Protein AF-A0A9W5B3L6-F1 (afdb_monomer_lite)

Structure (mmCIF, N/CA/C/O backbone):
data_AF-A0A9W5B3L6-F1
#
_entry.id   AF-A0A9W5B3L6-F1
#
loop_
_atom_site.group_PDB
_atom_site.id
_atom_site.type_symbol
_atom_site.label_atom_id
_atom_site.label_alt_id
_atom_site.label_comp_id
_atom_site.label_asym_id
_atom_site.label_entity_id
_atom_site.label_seq_id
_atom_site.pdbx_PDB_ins_code
_atom_site.Cartn_x
_atom_site.Cartn_y
_atom_site.Cartn_z
_atom_site.occupancy
_atom_site.B_iso_or_equiv
_atom_site.auth_seq_id
_atom_site.auth_comp_id
_atom_site.auth_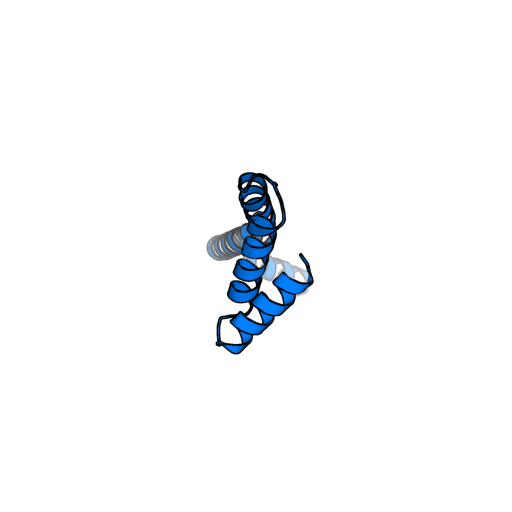asym_id
_atom_site.auth_atom_id
_atom_site.pdbx_PDB_model_num
ATOM 1 N N . MET A 1 1 ? 8.444 7.791 -25.177 1.00 82.00 1 MET A N 1
ATOM 2 C CA . MET A 1 1 ? 7.936 7.216 -23.911 1.00 82.00 1 MET A CA 1
ATOM 3 C C . MET A 1 1 ? 6.414 7.161 -23.911 1.00 82.00 1 MET A C 1
ATOM 5 O O . MET A 1 1 ? 5.873 6.072 -24.023 1.00 82.00 1 MET A O 1
ATOM 9 N N . SER A 1 2 ? 5.713 8.301 -23.917 1.00 88.19 2 SER A N 1
ATOM 10 C CA . SER A 1 2 ? 4.241 8.344 -23.808 1.00 88.19 2 SER A CA 1
ATOM 11 C C . SER A 1 2 ? 3.490 7.693 -24.979 1.00 88.19 2 SER A C 1
ATOM 13 O O . SER A 1 2 ? 2.478 7.038 -24.765 1.00 88.19 2 SER A O 1
ATOM 15 N N . VAL A 1 3 ? 4.003 7.813 -26.212 1.00 92.62 3 VAL A N 1
ATOM 16 C CA . VAL A 1 3 ? 3.395 7.171 -27.398 1.00 92.62 3 VAL A CA 1
ATOM 17 C C . VAL A 1 3 ? 3.476 5.644 -27.312 1.00 92.62 3 VAL A C 1
ATOM 19 O O . VAL A 1 3 ? 2.493 4.967 -27.589 1.00 92.62 3 VAL A O 1
ATOM 22 N N . PHE A 1 4 ? 4.618 5.099 -26.878 1.00 92.69 4 PHE A N 1
ATOM 23 C CA . PHE A 1 4 ? 4.783 3.655 -26.694 1.00 92.69 4 PHE A CA 1
ATOM 24 C C . PHE A 1 4 ? 3.829 3.118 -25.624 1.00 92.69 4 PHE A C 1
ATOM 26 O O . PHE A 1 4 ? 3.168 2.111 -25.857 1.00 92.69 4 PHE A O 1
ATOM 33 N N . LEU A 1 5 ? 3.696 3.833 -24.500 1.00 92.88 5 LEU A N 1
ATOM 34 C CA . LEU A 1 5 ? 2.755 3.485 -23.436 1.00 92.88 5 LEU A CA 1
ATOM 35 C C . LEU A 1 5 ? 1.324 3.395 -23.971 1.00 92.88 5 LEU A C 1
ATOM 37 O O . LEU A 1 5 ? 0.661 2.383 -23.762 1.00 92.88 5 LEU A O 1
ATOM 41 N N . LEU A 1 6 ? 0.861 4.422 -24.692 1.00 94.50 6 LEU A N 1
ATOM 42 C CA . LEU A 1 6 ? -0.498 4.458 -25.235 1.00 94.50 6 LEU A CA 1
ATOM 43 C C . LEU A 1 6 ? -0.742 3.330 -26.242 1.00 94.50 6 LEU A C 1
ATOM 45 O O . LEU A 1 6 ? -1.747 2.632 -26.139 1.00 94.50 6 LEU A O 1
ATOM 49 N N . VAL A 1 7 ? 0.184 3.110 -27.179 1.00 95.56 7 VAL A N 1
ATOM 50 C CA . VAL A 1 7 ? 0.054 2.046 -28.186 1.00 95.56 7 VAL A CA 1
ATOM 51 C C . VAL A 1 7 ? 0.045 0.665 -27.529 1.00 95.56 7 VAL A C 1
ATOM 53 O O . VAL A 1 7 ? -0.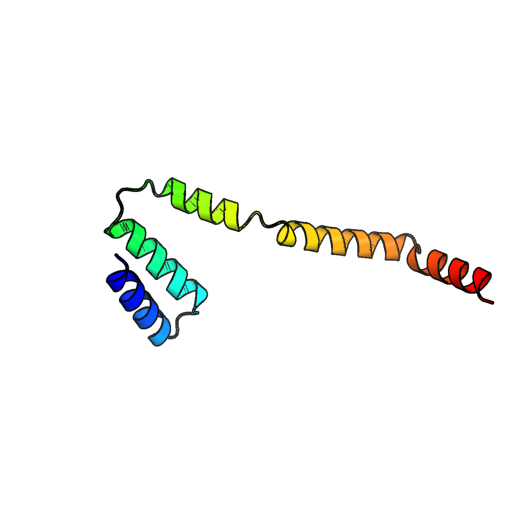815 -0.153 -27.850 1.00 95.56 7 VAL A O 1
ATOM 56 N N . ALA A 1 8 ? 0.946 0.412 -26.577 1.00 93.81 8 ALA A N 1
ATOM 57 C CA . ALA A 1 8 ? 0.990 -0.850 -25.847 1.00 93.81 8 ALA A CA 1
ATOM 58 C C . ALA A 1 8 ? -0.290 -1.069 -25.026 1.00 93.81 8 ALA A C 1
ATOM 60 O O . ALA A 1 8 ? -0.894 -2.135 -25.112 1.00 93.81 8 ALA A O 1
ATOM 61 N N . PHE A 1 9 ? -0.744 -0.058 -24.280 1.00 95.44 9 PHE A N 1
ATOM 62 C CA . PHE A 1 9 ? -1.949 -0.132 -23.453 1.00 95.44 9 PHE A CA 1
ATOM 63 C C . PHE A 1 9 ? -3.206 -0.428 -24.276 1.00 95.44 9 PHE A C 1
ATOM 65 O O . PHE A 1 9 ? -3.951 -1.354 -23.946 1.00 95.44 9 PHE A O 1
ATOM 72 N N . PHE A 1 10 ? -3.438 0.325 -25.355 1.00 95.94 10 PHE A N 1
ATOM 73 C CA . PHE A 1 10 ? -4.602 0.106 -26.211 1.00 95.94 10 PHE A CA 1
ATOM 74 C C . PHE A 1 10 ? -4.502 -1.215 -26.977 1.00 95.94 10 PHE A C 1
ATOM 76 O O . PHE A 1 10 ? -5.503 -1.918 -27.077 1.00 95.94 10 PHE A O 1
ATOM 83 N N . GLY A 1 11 ? -3.306 -1.606 -27.427 1.00 95.56 11 GLY A N 1
ATOM 84 C CA . GLY A 1 11 ? -3.077 -2.910 -28.051 1.00 95.56 11 GLY A CA 1
ATOM 85 C C . GLY A 1 11 ? -3.410 -4.076 -27.115 1.00 95.56 11 GLY A C 1
ATOM 86 O O . GLY A 1 11 ? -4.181 -4.958 -27.480 1.00 95.56 11 GLY A O 1
ATOM 87 N N . LEU A 1 12 ? -2.900 -4.051 -25.879 1.00 93.56 12 LEU A N 1
ATOM 88 C CA . LEU A 1 12 ? -3.185 -5.060 -24.849 1.00 93.56 12 LEU A CA 1
ATOM 89 C C . LEU A 1 12 ? -4.672 -5.086 -24.467 1.00 93.56 12 LEU A C 1
ATOM 91 O O . LEU A 1 12 ? -5.262 -6.157 -24.350 1.00 93.56 12 LEU A O 1
ATOM 95 N N . SER A 1 13 ? -5.294 -3.916 -24.317 1.00 93.94 13 SER A N 1
ATOM 96 C CA . SER A 1 13 ? -6.712 -3.810 -23.951 1.00 93.94 13 SER A CA 1
ATOM 97 C C . SER A 1 13 ? -7.635 -4.339 -25.055 1.00 93.94 13 SER A C 1
ATOM 99 O O . SER A 1 13 ? -8.616 -5.018 -24.765 1.00 93.94 13 SER A O 1
ATOM 101 N N . MET A 1 14 ? -7.308 -4.085 -26.327 1.00 94.88 14 MET A N 1
ATOM 102 C CA . MET A 1 14 ? -8.061 -4.607 -27.477 1.00 94.88 14 MET A CA 1
ATOM 103 C C . MET A 1 14 ? -7.949 -6.128 -27.628 1.00 94.88 14 MET A C 1
ATOM 105 O O . MET A 1 14 ? -8.874 -6.757 -28.133 1.00 94.88 14 MET A O 1
ATOM 109 N N . LEU A 1 15 ? -6.856 -6.732 -27.152 1.00 93.44 15 LEU A N 1
ATOM 110 C CA . LEU A 1 15 ? -6.672 -8.187 -27.109 1.00 93.44 15 LEU A CA 1
ATOM 111 C C . LEU A 1 15 ? -7.490 -8.874 -25.996 1.00 93.44 15 LEU A C 1
ATOM 113 O O . LEU A 1 15 ? -7.380 -10.084 -25.815 1.00 93.44 15 LEU A O 1
ATOM 117 N N . GLY A 1 16 ? -8.307 -8.125 -25.248 1.00 90.62 16 GLY A N 1
ATOM 118 C CA . GLY A 1 16 ? -9.154 -8.657 -24.179 1.00 90.62 16 GLY A CA 1
ATOM 119 C C . GLY A 1 16 ? -8.436 -8.831 -22.839 1.00 90.62 16 GLY A C 1
ATOM 120 O O . GLY A 1 16 ? -8.979 -9.460 -21.931 1.00 90.62 16 GLY A O 1
ATOM 121 N N . VAL A 1 17 ? -7.227 -8.279 -22.684 1.00 93.25 17 VAL A N 1
ATOM 122 C CA . VAL A 1 17 ? -6.516 -8.284 -21.399 1.00 93.25 17 VAL A CA 1
ATOM 123 C C . VAL A 1 17 ? -7.240 -7.352 -20.416 1.00 93.25 17 VAL A C 1
ATOM 125 O O . VAL A 1 17 ? -7.602 -6.235 -20.795 1.00 93.25 17 VAL A O 1
ATOM 128 N N . PRO A 1 18 ? -7.425 -7.749 -19.141 1.00 93.62 18 PRO A N 1
ATOM 129 C CA . PRO A 1 18 ? -7.985 -6.873 -18.119 1.00 93.62 18 PRO A CA 1
ATOM 130 C C . PRO A 1 18 ? -7.248 -5.534 -1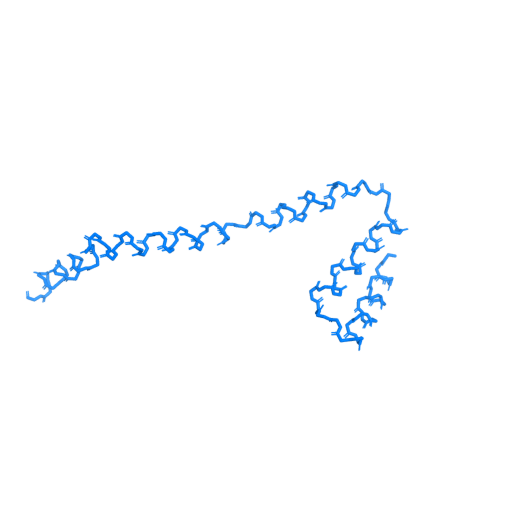8.047 1.00 93.62 18 PRO A C 1
ATOM 132 O O . PRO A 1 18 ? -6.017 -5.491 -18.019 1.00 93.62 18 PRO A O 1
ATOM 135 N N . LEU A 1 19 ? -8.008 -4.442 -17.957 1.00 92.19 19 LEU A N 1
ATOM 136 C CA . LEU A 1 19 ? -7.494 -3.075 -18.096 1.00 92.19 19 LEU A CA 1
ATOM 137 C C . LEU A 1 19 ? -6.351 -2.760 -17.113 1.00 92.19 19 LEU A C 1
ATOM 139 O O . LEU A 1 19 ? -5.362 -2.130 -17.482 1.00 92.19 19 LEU A O 1
ATOM 143 N N . ALA A 1 20 ? -6.451 -3.266 -15.879 1.00 89.25 20 ALA A N 1
ATOM 144 C CA . ALA A 1 20 ? -5.416 -3.120 -14.855 1.00 89.25 20 ALA A CA 1
ATOM 145 C C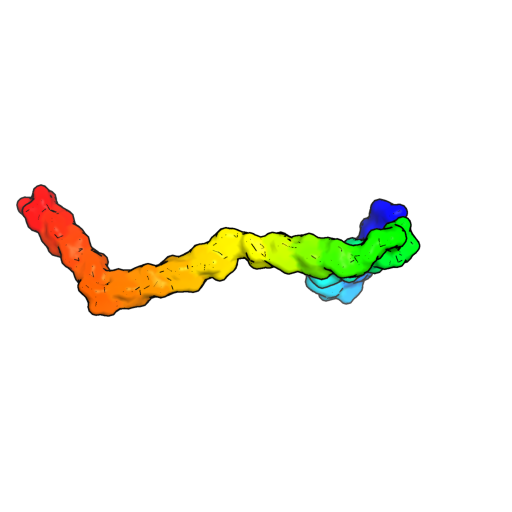 . ALA A 1 20 ? -4.089 -3.796 -15.250 1.00 89.25 20 ALA A C 1
ATOM 147 O O . ALA A 1 20 ? -3.018 -3.225 -15.054 1.00 89.25 20 ALA A O 1
ATOM 148 N N . ILE A 1 21 ? -4.157 -4.991 -15.844 1.00 92.19 21 ILE A N 1
ATOM 149 C CA . ILE A 1 21 ? -2.978 -5.749 -16.284 1.00 92.19 21 ILE A CA 1
ATOM 150 C C . ILE A 1 21 ? -2.367 -5.088 -17.522 1.00 92.19 21 ILE A C 1
ATOM 152 O O . ILE A 1 21 ? -1.151 -4.917 -17.589 1.00 92.19 21 ILE A O 1
ATOM 156 N N . ALA A 1 22 ? -3.203 -4.660 -18.471 1.00 94.38 22 ALA A N 1
ATOM 157 C CA . ALA A 1 22 ? -2.757 -3.941 -19.660 1.00 94.38 22 ALA A CA 1
ATOM 158 C C . ALA A 1 22 ? -1.997 -2.656 -19.290 1.00 94.38 22 ALA A C 1
ATOM 160 O O . ALA A 1 22 ? -0.915 -2.397 -19.819 1.00 94.38 22 ALA A O 1
ATOM 161 N N . LEU A 1 23 ? -2.525 -1.881 -18.337 1.00 92.38 23 LEU A N 1
ATOM 162 C CA . LEU A 1 23 ? -1.892 -0.655 -17.857 1.00 92.38 23 LEU A CA 1
ATOM 163 C C . LEU A 1 23 ? -0.577 -0.936 -17.121 1.00 92.38 23 LEU A C 1
ATOM 165 O O . LEU A 1 23 ? 0.413 -0.243 -17.359 1.00 92.38 23 LEU A O 1
ATOM 169 N N . ALA A 1 24 ? -0.547 -1.962 -16.265 1.00 91.06 24 ALA A N 1
ATOM 170 C CA . ALA A 1 24 ? 0.656 -2.357 -15.539 1.00 91.06 24 ALA A CA 1
ATOM 171 C C . ALA A 1 24 ? 1.782 -2.761 -16.502 1.00 91.06 24 ALA A C 1
ATOM 173 O O . ALA A 1 24 ? 2.880 -2.213 -16.429 1.00 91.06 24 ALA A O 1
ATOM 174 N N . LEU A 1 25 ? 1.502 -3.654 -17.457 1.00 92.12 25 LEU A N 1
ATOM 175 C CA . LEU A 1 25 ? 2.492 -4.133 -18.425 1.00 92.12 25 LEU A CA 1
ATOM 176 C C . LEU A 1 25 ? 2.992 -3.020 -19.352 1.00 92.12 25 LEU A C 1
ATOM 178 O O . LEU A 1 25 ? 4.198 -2.901 -19.567 1.00 92.12 25 LEU A O 1
ATOM 182 N N . ALA A 1 26 ? 2.094 -2.170 -19.858 1.00 93.12 26 ALA A N 1
ATOM 183 C CA . ALA A 1 26 ? 2.475 -1.035 -20.696 1.00 93.12 26 ALA A CA 1
ATOM 184 C C . ALA A 1 26 ? 3.362 -0.035 -19.934 1.00 93.12 26 ALA A C 1
ATOM 186 O O . ALA A 1 26 ? 4.355 0.455 -20.476 1.00 93.12 26 ALA A O 1
ATOM 187 N N . SER A 1 27 ? 3.048 0.235 -18.664 1.00 89.56 27 SER A N 1
ATOM 188 C CA . SER A 1 27 ? 3.814 1.158 -17.818 1.00 89.56 27 SER A CA 1
ATOM 189 C C . SER A 1 27 ? 5.200 0.601 -17.482 1.00 89.56 27 SER A C 1
ATOM 191 O O . SER A 1 27 ? 6.202 1.286 -17.684 1.00 89.56 27 SER A O 1
ATOM 193 N N . VAL A 1 28 ? 5.273 -0.664 -17.052 1.00 90.44 28 VAL A N 1
ATOM 194 C CA . VAL A 1 28 ? 6.533 -1.370 -16.753 1.00 90.44 28 VAL A CA 1
ATOM 195 C C . VAL A 1 28 ? 7.417 -1.444 -18.002 1.00 90.44 28 VAL A C 1
ATOM 197 O O . VAL A 1 28 ? 8.594 -1.098 -17.941 1.00 90.44 28 VAL A O 1
ATOM 200 N N . GLY A 1 29 ? 6.851 -1.827 -19.151 1.00 89.19 29 GLY A N 1
ATOM 201 C CA . GLY A 1 29 ? 7.583 -1.908 -20.417 1.00 89.19 29 GLY A CA 1
ATOM 202 C C . GLY A 1 29 ? 8.098 -0.549 -20.899 1.00 89.19 29 GLY A C 1
ATOM 203 O O . GLY A 1 29 ? 9.211 -0.457 -21.412 1.00 89.19 29 GLY A O 1
ATOM 204 N N . THR A 1 30 ? 7.334 0.526 -20.682 1.00 90.44 30 THR A N 1
ATOM 205 C CA . THR A 1 30 ? 7.773 1.890 -21.019 1.00 90.44 30 THR A CA 1
ATOM 206 C C . THR A 1 30 ? 8.943 2.335 -20.145 1.00 90.44 30 THR A C 1
ATOM 208 O O . THR A 1 30 ? 9.899 2.915 -20.658 1.00 90.44 30 THR A O 1
ATOM 211 N N . LEU A 1 31 ? 8.882 2.064 -18.839 1.00 88.75 31 LEU A N 1
ATOM 212 C CA . LEU A 1 31 ? 9.963 2.399 -17.912 1.00 88.75 31 LEU A CA 1
ATOM 213 C C . LEU A 1 31 ? 11.233 1.609 -18.221 1.00 88.75 31 LEU A C 1
ATOM 215 O O . LEU A 1 31 ? 12.312 2.189 -18.215 1.00 88.75 31 LEU A O 1
ATOM 219 N N . TRP A 1 32 ? 11.101 0.325 -18.553 1.00 85.69 32 TRP A N 1
ATOM 220 C CA . TRP A 1 32 ? 12.239 -0.540 -18.851 1.00 85.69 32 TRP A CA 1
ATOM 221 C C . TRP A 1 32 ? 12.964 -0.166 -20.151 1.00 85.69 32 TRP A C 1
ATOM 223 O O . TRP A 1 32 ? 14.189 -0.196 -20.206 1.00 85.69 32 TRP A O 1
ATOM 233 N N . LEU A 1 33 ? 12.221 0.201 -21.200 1.00 85.62 33 LEU A N 1
ATOM 234 C CA . LEU A 1 33 ? 12.805 0.484 -22.516 1.00 85.62 33 LEU A CA 1
ATOM 235 C C . LEU A 1 33 ? 13.347 1.905 -22.663 1.00 85.62 33 LEU A C 1
ATOM 237 O O . LEU A 1 33 ? 14.244 2.131 -23.471 1.00 85.62 33 LEU A O 1
ATOM 241 N N . PHE A 1 34 ? 12.777 2.873 -21.944 1.00 84.62 34 PHE A N 1
ATOM 242 C CA . PHE A 1 34 ? 13.095 4.279 -22.173 1.00 84.62 34 PHE A CA 1
ATOM 243 C C . PHE A 1 34 ? 13.739 4.983 -20.971 1.00 84.62 34 PHE A C 1
ATOM 245 O O . PHE A 1 34 ? 14.266 6.082 -21.152 1.00 84.62 34 PHE A O 1
ATOM 252 N N . THR A 1 35 ? 13.709 4.402 -19.769 1.00 80.50 35 THR A N 1
ATOM 253 C CA . THR A 1 35 ? 14.331 4.989 -18.575 1.00 80.50 35 THR A CA 1
ATOM 254 C C . THR A 1 35 ? 15.486 4.112 -18.103 1.00 80.50 35 THR A C 1
ATOM 256 O O . THR A 1 35 ? 15.364 2.899 -18.014 1.00 80.50 35 THR A O 1
ATOM 259 N N . SER A 1 36 ? 16.597 4.725 -17.702 1.00 76.44 36 SER A N 1
ATOM 260 C CA . SER A 1 36 ? 17.706 4.064 -16.997 1.00 76.44 36 SER A CA 1
ATOM 261 C C . SER A 1 36 ? 17.492 3.994 -15.474 1.00 76.44 36 SER A C 1
ATOM 263 O O . SER A 1 36 ? 18.448 3.903 -14.705 1.00 76.44 36 SER A O 1
ATOM 265 N N . MET A 1 37 ? 16.238 4.075 -15.016 1.00 72.06 37 MET A N 1
ATOM 266 C CA . MET A 1 37 ? 15.914 4.022 -13.592 1.00 72.06 37 MET A CA 1
ATOM 267 C C . MET A 1 37 ? 16.142 2.604 -13.062 1.00 72.06 37 MET A C 1
ATOM 269 O O . MET A 1 37 ? 15.744 1.642 -13.723 1.00 72.06 37 MET A O 1
ATOM 273 N N . PRO A 1 38 ? 16.712 2.461 -11.853 1.00 78.38 38 PRO A N 1
ATOM 274 C CA . PRO A 1 38 ? 16.769 1.179 -11.172 1.00 78.38 38 PRO A CA 1
ATOM 275 C C . PRO A 1 38 ? 15.362 0.603 -11.029 1.00 78.38 38 PRO A C 1
ATOM 277 O O . PRO A 1 38 ? 14.462 1.263 -10.504 1.00 78.38 38 PRO A O 1
ATOM 280 N N . MET A 1 39 ? 15.179 -0.643 -11.462 1.00 75.50 39 MET A N 1
ATOM 281 C CA . MET A 1 39 ? 13.881 -1.319 -11.380 1.00 75.50 39 MET A CA 1
ATOM 282 C C . MET A 1 39 ? 13.417 -1.514 -9.926 1.00 75.50 39 MET A C 1
ATOM 284 O O . MET A 1 39 ? 12.224 -1.643 -9.660 1.00 75.50 39 MET A O 1
ATOM 288 N N . ASP A 1 40 ? 14.344 -1.431 -8.971 1.00 80.94 40 ASP A N 1
ATOM 289 C CA . ASP A 1 40 ? 14.061 -1.429 -7.536 1.00 80.94 40 ASP A CA 1
ATOM 290 C C . ASP A 1 40 ? 13.217 -0.225 -7.089 1.00 80.94 40 ASP A C 1
ATOM 292 O O . ASP A 1 40 ? 12.418 -0.335 -6.162 1.00 80.94 40 ASP A O 1
ATOM 296 N N . LEU A 1 41 ? 13.325 0.928 -7.759 1.00 81.88 41 LEU A N 1
ATOM 297 C CA . LEU A 1 41 ? 12.469 2.080 -7.449 1.00 81.88 41 LEU A CA 1
ATOM 298 C C . LEU A 1 41 ? 11.016 1.828 -7.861 1.00 81.88 41 LEU A C 1
ATOM 300 O O . LEU A 1 41 ? 10.087 2.301 -7.202 1.00 81.88 41 LEU A O 1
ATOM 304 N N . LEU A 1 42 ? 10.804 1.052 -8.926 1.00 83.94 42 LEU A N 1
ATOM 305 C CA . LEU A 1 42 ? 9.470 0.670 -9.371 1.00 83.94 42 LEU A CA 1
ATOM 306 C C . LEU A 1 42 ? 8.809 -0.269 -8.358 1.00 83.94 42 LEU A C 1
ATOM 308 O O . LEU A 1 42 ? 7.673 -0.019 -7.956 1.00 83.94 42 LEU A O 1
ATOM 312 N N . SER A 1 43 ? 9.523 -1.300 -7.894 1.00 83.50 43 SER A N 1
ATOM 313 C CA . SER A 1 43 ? 9.000 -2.232 -6.887 1.00 83.50 43 SER A CA 1
ATOM 314 C C . SER A 1 43 ? 8.711 -1.530 -5.555 1.00 83.50 43 SER A C 1
ATOM 316 O O . SER A 1 43 ? 7.652 -1.754 -4.967 1.00 83.50 43 SER A O 1
ATOM 318 N N . GLN A 1 44 ? 9.574 -0.602 -5.128 1.00 84.62 44 GLN A N 1
ATOM 319 C CA . GLN A 1 44 ? 9.332 0.235 -3.948 1.00 84.62 44 GLN A CA 1
ATOM 320 C C . GLN A 1 44 ? 8.093 1.123 -4.102 1.00 84.62 44 GLN A C 1
ATOM 322 O O . GLN A 1 44 ? 7.276 1.197 -3.186 1.00 84.62 44 GLN A O 1
ATOM 327 N N . THR A 1 45 ? 7.910 1.766 -5.257 1.00 84.00 45 THR A N 1
ATOM 328 C CA . THR A 1 45 ? 6.747 2.634 -5.510 1.00 84.00 45 THR A CA 1
ATOM 329 C C . THR A 1 45 ? 5.444 1.833 -5.539 1.00 84.00 45 THR A C 1
ATOM 331 O O . THR A 1 45 ? 4.436 2.260 -4.973 1.00 84.00 45 THR A O 1
ATOM 334 N N . MET A 1 46 ? 5.460 0.642 -6.144 1.00 83.38 46 MET A N 1
ATOM 335 C CA . MET A 1 46 ? 4.318 -0.275 -6.140 1.00 83.38 46 MET A CA 1
ATOM 336 C C . MET A 1 46 ? 3.976 -0.728 -4.716 1.00 83.38 46 MET A C 1
ATOM 338 O O . MET A 1 46 ? 2.813 -0.672 -4.320 1.00 83.38 46 MET A O 1
ATOM 342 N N . PHE A 1 47 ? 4.982 -1.097 -3.919 1.00 84.50 47 PHE A N 1
ATOM 343 C CA . PHE A 1 47 ? 4.788 -1.500 -2.526 1.00 84.50 47 PHE A CA 1
ATOM 344 C C . PHE A 1 47 ? 4.266 -0.350 -1.654 1.00 84.50 47 PHE A C 1
ATOM 346 O O . PHE A 1 47 ? 3.323 -0.525 -0.886 1.00 84.50 47 PHE A O 1
ATOM 353 N N . SER A 1 48 ? 4.818 0.853 -1.819 1.00 82.75 48 SER A N 1
ATOM 354 C CA . SER A 1 48 ? 4.347 2.053 -1.125 1.00 82.75 48 SER A CA 1
ATOM 355 C C . SER A 1 48 ? 2.897 2.388 -1.484 1.00 82.75 48 SER A C 1
ATOM 357 O O . SER A 1 48 ? 2.120 2.727 -0.596 1.00 82.75 48 SER A O 1
ATOM 359 N N . SER A 1 49 ? 2.504 2.209 -2.749 1.00 78.19 49 SER A N 1
ATOM 360 C CA . SER A 1 49 ? 1.121 2.413 -3.207 1.00 78.19 49 SER A CA 1
ATOM 361 C C . SER A 1 49 ? 0.147 1.373 -2.638 1.00 78.19 49 SER A C 1
ATOM 363 O O . SER A 1 49 ? -1.024 1.675 -2.412 1.00 78.19 49 SER A O 1
ATOM 365 N N . MET A 1 50 ? 0.623 0.151 -2.379 1.00 78.81 50 MET A N 1
ATOM 366 C CA . MET A 1 50 ? -0.149 -0.901 -1.710 1.00 78.81 50 MET A CA 1
ATOM 367 C C . MET A 1 50 ? -0.250 -0.704 -0.197 1.00 78.81 50 MET A C 1
ATOM 369 O O . MET A 1 50 ? -1.152 -1.258 0.422 1.00 78.81 50 MET A O 1
ATOM 373 N N . ASN A 1 51 ? 0.619 0.093 0.423 1.00 73.50 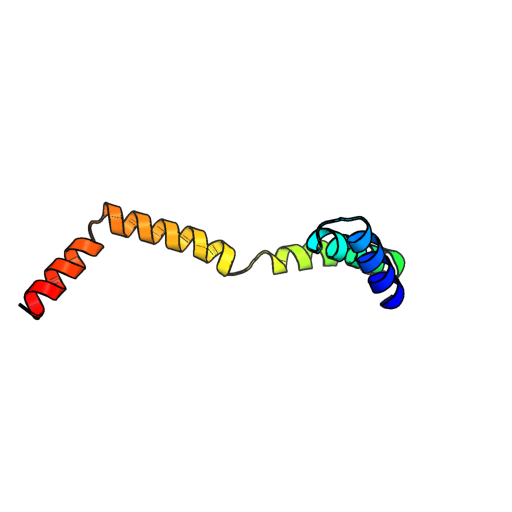51 ASN A N 1
ATOM 374 C CA . ASN A 1 51 ? 0.529 0.418 1.845 1.00 73.50 51 ASN A CA 1
ATOM 375 C C . ASN A 1 51 ? -0.541 1.498 2.109 1.00 73.50 51 ASN A C 1
ATOM 377 O O . ASN A 1 51 ? -0.276 2.545 2.698 1.00 73.50 51 ASN A O 1
ATOM 381 N N . SER A 1 52 ? -1.758 1.269 1.613 1.00 69.88 52 SER A N 1
ATOM 382 C CA . SER A 1 52 ? -2.889 2.172 1.799 1.00 69.88 52 SER A CA 1
ATOM 383 C C . SER A 1 52 ? -3.555 1.915 3.146 1.00 69.88 52 SER A C 1
ATOM 385 O O . SER A 1 52 ? -3.853 0.771 3.493 1.00 69.88 52 SER A O 1
ATOM 387 N N . PHE A 1 53 ? -3.868 2.996 3.868 1.00 75.19 53 PHE A N 1
ATOM 388 C CA . PHE A 1 53 ? -4.644 2.973 5.114 1.00 75.19 53 PHE A CA 1
ATOM 389 C C . PHE A 1 53 ? -5.902 2.096 5.006 1.00 75.19 53 PHE A C 1
ATOM 391 O O . PHE A 1 53 ? -6.253 1.405 5.955 1.00 75.19 53 PHE A O 1
ATOM 398 N N . LEU A 1 54 ? -6.536 2.054 3.830 1.00 81.81 54 LEU A N 1
ATOM 399 C CA . LEU A 1 54 ? -7.728 1.244 3.567 1.00 81.81 54 LEU A CA 1
ATOM 400 C C . LEU A 1 54 ? -7.506 -0.262 3.758 1.00 81.81 54 LEU A C 1
ATOM 402 O O . LEU A 1 54 ? -8.373 -0.938 4.306 1.00 81.81 54 LEU A O 1
ATOM 406 N N . LEU A 1 55 ? -6.353 -0.790 3.339 1.00 83.94 55 LEU A N 1
ATOM 407 C CA . LEU A 1 55 ? -6.056 -2.223 3.440 1.00 83.94 55 LEU A CA 1
ATOM 408 C C . LEU A 1 55 ? -5.851 -2.673 4.889 1.00 83.94 55 LEU A C 1
ATOM 410 O O . LEU A 1 55 ? -6.126 -3.825 5.208 1.00 83.94 55 LEU A O 1
ATOM 414 N N . VAL A 1 56 ? -5.427 -1.762 5.769 1.00 86.12 56 VAL A N 1
ATOM 415 C CA . VAL A 1 56 ? -5.347 -1.991 7.221 1.00 86.12 56 VAL A CA 1
ATOM 416 C C . VAL A 1 56 ? -6.684 -1.696 7.907 1.00 86.12 56 VAL A C 1
ATOM 418 O O . VAL A 1 56 ? -7.072 -2.400 8.840 1.00 86.12 56 VAL A O 1
ATOM 421 N N . ALA A 1 57 ? -7.423 -0.694 7.428 1.00 89.25 57 ALA A N 1
ATOM 422 C CA . ALA A 1 57 ? -8.713 -0.308 7.982 1.00 89.25 57 ALA A CA 1
ATOM 423 C C . ALA A 1 57 ? -9.749 -1.435 7.865 1.00 89.25 57 ALA A C 1
ATOM 425 O O . ALA A 1 57 ? -10.474 -1.681 8.822 1.00 89.25 57 ALA A O 1
ATOM 426 N N . VAL A 1 58 ? -9.799 -2.156 6.739 1.00 92.56 58 VAL A N 1
ATOM 427 C CA . VAL A 1 58 ? -10.771 -3.247 6.528 1.00 92.56 58 VAL A CA 1
ATOM 428 C C . VAL A 1 58 ? -10.647 -4.360 7.589 1.00 92.56 58 VAL A C 1
ATOM 430 O O . VAL A 1 58 ? -11.644 -4.634 8.260 1.00 92.56 58 VAL A O 1
ATOM 433 N N . PRO A 1 59 ? -9.467 -4.968 7.827 1.00 92.06 59 PRO A N 1
ATOM 434 C CA . PRO A 1 59 ? -9.283 -5.933 8.912 1.00 92.06 59 PRO A CA 1
ATOM 435 C C . PRO A 1 59 ? -9.626 -5.372 10.292 1.00 92.06 59 PRO A C 1
ATOM 437 O O . PRO A 1 59 ? -10.230 -6.072 11.102 1.00 92.06 59 PRO A O 1
ATOM 440 N N . LEU A 1 60 ? -9.264 -4.115 10.564 1.00 94.12 60 LEU A N 1
ATOM 441 C CA . LEU A 1 60 ? -9.533 -3.484 11.854 1.00 94.12 60 LEU A CA 1
ATOM 442 C C . LEU A 1 60 ? -11.039 -3.275 12.077 1.00 94.12 60 LEU A C 1
ATOM 444 O O . LEU A 1 60 ? -11.531 -3.538 13.170 1.00 94.12 60 LEU A O 1
ATOM 448 N N . PHE A 1 61 ? -11.784 -2.868 11.046 1.00 93.62 61 PHE A N 1
ATOM 449 C CA . PHE A 1 61 ? -13.243 -2.760 11.103 1.00 93.62 61 PHE A CA 1
ATOM 450 C C . PHE A 1 61 ? -13.904 -4.116 11.336 1.00 93.62 61 PHE A C 1
ATOM 452 O O . PHE A 1 61 ? -14.809 -4.213 12.163 1.00 93.62 61 PHE A O 1
ATOM 459 N N . ILE A 1 62 ? -13.429 -5.169 10.665 1.00 94.31 62 ILE A N 1
ATOM 460 C CA . ILE A 1 62 ? -13.910 -6.538 10.892 1.00 94.31 62 ILE A CA 1
ATOM 461 C C . ILE A 1 62 ? -13.634 -6.959 12.342 1.00 94.31 62 ILE A C 1
ATOM 463 O O . ILE A 1 62 ? -14.532 -7.450 13.023 1.00 94.31 62 ILE A O 1
ATOM 467 N N . LEU A 1 63 ? -12.421 -6.713 12.847 1.00 94.12 63 LEU A N 1
ATOM 468 C CA . LEU A 1 63 ? -12.043 -7.017 14.226 1.00 94.12 63 LEU A CA 1
ATOM 469 C C . LEU A 1 63 ? -12.945 -6.287 15.228 1.00 94.12 63 LEU A C 1
ATOM 471 O O . LEU A 1 63 ? -13.519 -6.925 16.107 1.00 94.12 63 LEU A O 1
ATOM 475 N N . VAL A 1 64 ? -13.118 -4.972 15.076 1.00 93.56 64 VAL A N 1
ATOM 476 C CA . VAL A 1 64 ? -14.005 -4.170 15.930 1.00 93.56 64 VAL A CA 1
ATOM 477 C C . VAL A 1 64 ? -15.435 -4.704 15.872 1.00 93.56 64 VAL A C 1
ATOM 479 O O . VAL A 1 64 ? -16.035 -4.901 16.924 1.00 93.56 64 VAL A O 1
ATOM 482 N N . GLY A 1 65 ? -15.948 -5.032 14.683 1.00 92.19 65 GLY A N 1
ATOM 483 C CA . GLY A 1 65 ? -17.263 -5.655 14.523 1.00 92.19 65 GLY A CA 1
ATOM 484 C C . GLY A 1 65 ? -17.402 -6.941 15.341 1.00 92.19 65 GLY A C 1
ATOM 485 O O . GLY A 1 65 ? -18.331 -7.068 16.135 1.00 92.19 65 GLY A O 1
ATOM 486 N N . THR A 1 66 ? -16.429 -7.852 15.241 1.00 92.69 66 THR A N 1
ATOM 487 C CA . THR A 1 66 ? -16.445 -9.109 16.015 1.00 92.69 66 THR A CA 1
ATOM 488 C C . THR A 1 66 ? -16.302 -8.899 17.526 1.00 92.69 66 THR A C 1
ATOM 490 O O . THR A 1 66 ? -16.885 -9.643 18.314 1.00 92.69 66 THR A O 1
ATOM 493 N N . VAL A 1 67 ? -15.554 -7.881 17.962 1.00 93.75 67 VAL A N 1
ATOM 494 C CA . VAL A 1 67 ? -15.434 -7.520 19.384 1.00 93.75 67 VAL A CA 1
ATOM 495 C C . VAL A 1 67 ? -16.750 -6.946 19.906 1.00 93.75 67 VAL A C 1
ATOM 497 O O . VAL A 1 67 ? -17.179 -7.311 21.000 1.00 93.75 67 VAL A O 1
ATOM 500 N N . MET A 1 68 ? -17.414 -6.084 19.132 1.00 93.44 68 MET A N 1
ATOM 501 C CA . MET A 1 68 ? -18.705 -5.498 19.501 1.00 93.44 68 MET A CA 1
ATOM 502 C C . MET A 1 68 ? -19.806 -6.556 19.601 1.00 93.44 68 MET A C 1
ATOM 504 O O . MET A 1 68 ? -20.593 -6.509 20.549 1.00 93.44 68 MET A O 1
ATOM 508 N N . GLU A 1 69 ? -19.820 -7.518 18.674 1.00 89.69 69 GLU A N 1
ATOM 509 C CA . GLU A 1 69 ? -20.727 -8.669 18.679 1.00 89.69 69 GLU A CA 1
ATOM 510 C C . GLU A 1 69 ? -20.505 -9.538 19.927 1.00 89.69 69 GLU A C 1
ATOM 512 O O . GLU A 1 69 ? -21.414 -9.723 20.735 1.00 89.69 69 GLU A O 1
ATOM 517 N N . ARG A 1 70 ? -19.273 -10.014 20.156 1.00 91.00 70 ARG A N 1
ATOM 518 C CA . ARG A 1 70 ? -18.964 -10.901 21.294 1.00 91.00 70 ARG A CA 1
ATOM 519 C C . ARG A 1 70 ? -19.104 -10.216 22.649 1.00 91.00 70 ARG A C 1
ATOM 521 O O . ARG A 1 70 ? -19.494 -10.851 23.624 1.00 91.00 70 ARG A O 1
ATOM 528 N N . GLY A 1 71 ? -18.769 -8.931 22.724 1.00 90.81 71 GLY A N 1
ATOM 529 C CA . GLY A 1 71 ? -18.875 -8.139 23.946 1.00 90.81 71 GLY A CA 1
ATOM 530 C C . GLY A 1 71 ? -20.298 -7.682 24.268 1.00 90.81 71 GLY A C 1
ATOM 531 O O . GLY A 1 71 ? -20.482 -7.032 25.297 1.00 90.81 71 GLY A O 1
ATOM 532 N N . ARG A 1 72 ? -21.284 -7.971 23.398 1.00 89.62 72 ARG A N 1
ATOM 533 C CA . ARG A 1 72 ? -22.666 -7.461 23.489 1.00 89.62 72 ARG A CA 1
ATOM 534 C C . ARG A 1 72 ? -22.704 -5.937 23.674 1.00 89.62 72 ARG A C 1
ATOM 536 O O . ARG A 1 72 ? -23.601 -5.384 24.304 1.00 89.62 72 ARG A O 1
ATOM 543 N N . VAL A 1 73 ? -21.687 -5.244 23.151 1.00 89.69 73 VAL A N 1
ATOM 544 C CA . VAL A 1 73 ? -21.514 -3.795 23.327 1.00 89.69 73 VAL A CA 1
ATOM 545 C C . VAL A 1 73 ? -22.623 -3.060 22.588 1.00 89.69 73 VAL A C 1
ATOM 547 O O . VAL A 1 73 ? -23.163 -2.094 23.114 1.00 89.69 73 VAL A O 1
ATOM 550 N N . ALA A 1 74 ? -22.996 -3.556 21.405 1.00 87.06 74 ALA A N 1
ATOM 551 C CA . ALA A 1 74 ? -24.110 -3.019 20.636 1.00 87.06 74 ALA A CA 1
ATOM 552 C C . ALA A 1 74 ? -25.420 -3.053 21.441 1.00 87.06 74 ALA A C 1
ATOM 554 O O . ALA A 1 74 ? -26.087 -2.032 21.551 1.00 87.06 74 ALA A O 1
ATOM 555 N N . GLU A 1 75 ? -25.739 -4.186 22.068 1.00 91.50 75 GLU A N 1
ATOM 556 C CA . GLU A 1 75 ? -26.950 -4.343 22.887 1.00 91.50 75 GLU A CA 1
ATOM 557 C C . GLU A 1 75 ? -26.937 -3.407 24.098 1.00 91.50 75 GLU A C 1
ATOM 559 O O . GLU A 1 75 ? -27.891 -2.671 24.303 1.00 91.50 75 GLU A O 1
ATOM 564 N N . ARG A 1 76 ? -25.812 -3.312 24.819 1.00 92.12 76 ARG A N 1
ATOM 565 C CA . ARG A 1 76 ? -25.672 -2.369 25.944 1.00 92.12 76 ARG A CA 1
ATOM 566 C C . ARG A 1 76 ? -25.876 -0.907 25.542 1.00 92.12 76 ARG A C 1
ATOM 568 O O . ARG A 1 76 ? -26.365 -0.122 26.349 1.00 92.12 76 ARG A O 1
ATOM 575 N N . ILE A 1 77 ? -25.467 -0.525 24.330 1.00 91.19 77 ILE A N 1
ATOM 576 C CA . ILE A 1 77 ? -25.688 0.830 23.805 1.00 91.19 77 ILE A CA 1
ATOM 577 C C . ILE A 1 77 ? -27.178 1.055 23.525 1.00 91.19 77 ILE A C 1
ATOM 579 O O . ILE A 1 77 ? -27.693 2.118 23.866 1.00 91.19 77 ILE A O 1
ATOM 583 N N . PHE A 1 78 ? -27.865 0.072 22.935 1.00 91.31 78 PHE A N 1
ATOM 584 C CA . PHE A 1 78 ? -29.307 0.150 22.697 1.00 91.31 78 PHE A CA 1
ATOM 585 C C . PHE A 1 78 ? -30.098 0.217 24.005 1.00 91.31 78 PHE A C 1
ATOM 587 O O . PHE A 1 78 ? -30.898 1.136 24.156 1.00 91.31 78 PHE A O 1
ATOM 594 N N . ASP A 1 79 ? -29.800 -0.654 24.972 1.00 94.56 79 ASP A N 1
ATOM 595 C CA . ASP A 1 79 ? -30.445 -0.659 26.292 1.00 94.56 79 ASP A CA 1
ATOM 596 C C . ASP A 1 79 ? -30.281 0.697 27.002 1.00 94.56 79 ASP A C 1
ATOM 598 O O . ASP A 1 79 ? -31.212 1.226 27.609 1.00 94.56 79 ASP A O 1
ATOM 602 N N . PHE A 1 80 ? -29.087 1.296 26.909 1.00 94.38 80 PHE A N 1
ATOM 603 C CA . PHE A 1 80 ? -28.809 2.612 27.483 1.00 94.38 80 PHE A CA 1
ATOM 604 C C . PHE A 1 80 ? -29.588 3.734 26.787 1.00 94.38 80 PHE A C 1
ATOM 606 O O . PHE A 1 80 ? -30.127 4.617 27.454 1.00 94.38 80 PHE A O 1
ATOM 613 N N . ALA A 1 81 ? -29.654 3.712 25.454 1.00 95.12 81 ALA A N 1
ATOM 614 C CA . ALA A 1 81 ? -30.411 4.696 24.689 1.00 95.12 81 ALA A CA 1
ATOM 615 C C . ALA A 1 81 ? -31.920 4.592 24.966 1.00 95.12 81 ALA A C 1
ATOM 617 O O . ALA A 1 81 ? -32.584 5.616 25.115 1.00 95.12 81 ALA A O 1
ATOM 618 N N . GLU A 1 82 ? -32.449 3.372 25.088 1.00 95.44 82 GLU A N 1
ATOM 619 C CA . GLU A 1 82 ? -33.849 3.118 25.435 1.00 95.44 82 GLU A CA 1
ATOM 620 C C . GLU A 1 82 ? -34.177 3.638 26.839 1.00 95.44 82 GLU A C 1
ATOM 622 O O . GLU A 1 82 ? -35.146 4.371 27.000 1.00 95.44 82 GLU A O 1
ATOM 627 N N . ALA A 1 83 ? -33.315 3.388 27.829 1.00 94.75 83 ALA A N 1
ATOM 628 C CA . ALA A 1 83 ? -33.485 3.908 29.188 1.00 94.75 83 ALA A CA 1
ATOM 629 C C . ALA A 1 83 ? -33.435 5.447 29.295 1.00 94.75 83 ALA A C 1
ATOM 631 O O . ALA A 1 83 ? -33.861 6.005 30.305 1.00 94.75 83 ALA A O 1
ATOM 632 N N . MET A 1 84 ? -32.877 6.140 28.297 1.00 93.19 84 MET A N 1
ATOM 633 C CA . MET A 1 84 ? -32.812 7.604 28.262 1.00 93.19 84 MET A CA 1
ATOM 634 C C . MET A 1 84 ? -34.010 8.270 27.578 1.00 93.19 84 MET A C 1
ATOM 636 O O . MET A 1 84 ? -34.289 9.435 27.864 1.00 93.19 84 MET A O 1
ATOM 640 N N . VAL A 1 85 ? -34.641 7.588 26.619 1.00 92.25 85 VAL A N 1
ATOM 641 C CA . VAL A 1 85 ? -35.705 8.158 25.772 1.00 92.25 85 VAL A CA 1
ATOM 642 C C . VAL A 1 85 ? -37.085 7.575 26.111 1.00 92.25 85 VAL A C 1
ATOM 644 O O . VAL A 1 85 ? -38.092 8.202 25.781 1.00 92.25 85 VAL A O 1
ATOM 647 N N . GLY A 1 86 ? -37.130 6.406 26.761 1.00 64.75 86 GLY A N 1
ATOM 648 C CA . GLY A 1 86 ? -38.333 5.776 27.314 1.00 64.75 86 GLY A CA 1
ATOM 649 C C . GLY A 1 86 ? -38.829 6.410 28.607 1.00 64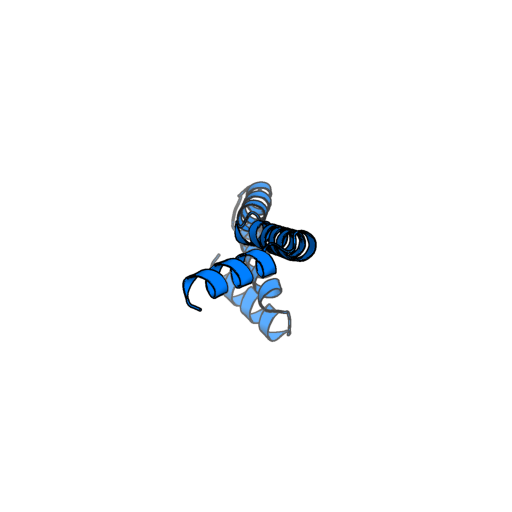.75 86 GLY A C 1
ATOM 650 O O . GLY A 1 86 ? -37.993 6.886 29.408 1.00 64.75 86 GLY A O 1
#

pLDDT: mean 88.57, std 6.68, range [64.75, 95.94]

Foldseek 3Di:
DVVQLVCQQVVCVVVVHPNVVSNVVSVLVCCVPPPPDDCVVVVVVVVVVVPDPVVVVVVVVVVVVVCCVVVVVVVVVVVVVVVVPD

Organism: NCBI:txid1183436

Radius of gyration: 24.06 Å; chains: 1; bounding box: 56×19×57 Å

Sequence (86 aa):
MSVFLLVAFFGLSMLGVPLAIALALASVGTLWLFTSMPMDLLSQTMFSSMNSFLLVAVPLFILVGTVMERGRVAERIFDFAEAMVG

Secondary structure (DSSP, 8-state):
-HHHHHHHHHHHHHTT--HHHHHHHHHHHHHHHH----HHHHHHHHHHHH--HHHHHHHHHHHHHHHHHHTTHHHHHHHHHHHHH-

InterPro domains:
  IPR004681 TRAP transporter large membrane protein DctM [PTHR33362] (3-86)
  IPR010656 TRAP C4-dicarboxylate transport system permease DctM subunit [PF06808] (6-86)